Protein AF-A0A836T2Y7-F1 (afdb_monomer)

pLDDT: mean 93.32, std 7.67, range [59.5, 98.62]

Nearest PDB structures (foldseek):
  6cfc-assembly1_A  TM=8.290E-01  e=6.150E-01  Campylobacter jejuni
  8gfq-assembly1_A  TM=8.512E-01  e=1.355E+00  Campylobacter jejuni
  6cf8-assembly1_A  TM=8.116E-01  e=1.836E+00  Campylobacter jejuni

Structure (mmCIF, N/CA/C/O backbone):
data_AF-A0A836T2Y7-F1
#
_entry.id   AF-A0A836T2Y7-F1
#
loop_
_atom_site.group_PDB
_atom_site.id
_atom_site.type_symbol
_atom_site.label_atom_id
_atom_site.label_alt_id
_atom_site.label_comp_id
_atom_site.label_asym_id
_atom_site.label_entity_id
_atom_site.label_seq_id
_atom_site.pdbx_PDB_ins_code
_atom_site.Cartn_x
_atom_site.Cartn_y
_atom_site.Cartn_z
_atom_site.occupancy
_atom_site.B_iso_or_equiv
_atom_site.auth_seq_id
_atom_site.auth_comp_id
_atom_site.auth_asym_id
_atom_site.auth_atom_id
_atom_site.pdbx_PDB_model_num
ATOM 1 N N . MET A 1 1 ? -9.958 9.612 -2.611 1.00 78.31 1 MET A N 1
ATOM 2 C CA . MET A 1 1 ? -9.895 8.327 -1.876 1.00 78.31 1 MET A CA 1
ATOM 3 C C . MET A 1 1 ? -10.941 8.257 -0.774 1.00 78.31 1 MET A C 1
ATOM 5 O O . MET A 1 1 ? -11.871 7.493 -0.939 1.00 78.31 1 MET A O 1
ATOM 9 N N . ALA A 1 2 ? -10.878 9.056 0.300 1.00 76.44 2 ALA A N 1
ATOM 10 C CA . ALA A 1 2 ? -11.940 9.036 1.323 1.00 76.44 2 ALA A CA 1
ATOM 11 C C . ALA A 1 2 ? -13.316 9.466 0.770 1.00 76.44 2 ALA A C 1
ATOM 13 O O . ALA A 1 2 ? -14.330 8.839 1.061 1.00 76.44 2 ALA A O 1
ATOM 14 N N . SER A 1 3 ? -13.328 10.471 -0.109 1.00 79.69 3 SER A N 1
ATOM 15 C CA . SER A 1 3 ? -14.520 10.903 -0.848 1.00 79.69 3 SER A CA 1
ATOM 16 C C . SER A 1 3 ? -15.099 9.829 -1.772 1.00 79.69 3 SER A C 1
ATOM 18 O O . SER A 1 3 ? -16.305 9.798 -1.971 1.00 79.69 3 SER A O 1
ATOM 20 N N . GLU A 1 4 ? -14.257 8.936 -2.305 1.00 84.25 4 GLU A N 1
ATOM 21 C CA . GLU A 1 4 ? -14.658 7.888 -3.258 1.00 84.25 4 GLU A CA 1
ATOM 22 C C . GLU A 1 4 ? -15.466 6.769 -2.583 1.00 84.25 4 GLU A C 1
ATOM 24 O O . GLU A 1 4 ? -16.134 6.004 -3.265 1.00 84.25 4 GLU A O 1
ATOM 29 N N . ILE A 1 5 ? -15.425 6.691 -1.249 1.00 86.19 5 ILE A N 1
ATOM 30 C CA . ILE A 1 5 ? -16.193 5.733 -0.442 1.00 86.19 5 ILE A CA 1
ATOM 31 C C . ILE A 1 5 ? -17.151 6.428 0.538 1.00 86.19 5 ILE A C 1
ATOM 33 O O . ILE A 1 5 ? -17.583 5.819 1.512 1.00 86.19 5 ILE A O 1
ATOM 37 N N . HIS A 1 6 ? -17.440 7.719 0.326 1.00 86.75 6 HIS A N 1
ATOM 38 C CA . HIS A 1 6 ? -18.294 8.540 1.198 1.00 86.75 6 HIS A CA 1
ATOM 39 C C . HIS A 1 6 ? -17.888 8.530 2.687 1.00 86.75 6 HIS A C 1
ATOM 41 O O . HIS A 1 6 ? -18.711 8.740 3.580 1.00 86.75 6 HIS A O 1
ATOM 47 N N . LEU A 1 7 ? -16.601 8.314 2.976 1.00 86.62 7 LEU A N 1
ATOM 48 C CA . LEU A 1 7 ? -16.083 8.296 4.338 1.00 86.62 7 LEU A CA 1
ATOM 49 C C . LEU A 1 7 ? -15.749 9.719 4.789 1.00 86.62 7 LEU A C 1
ATOM 51 O O . LEU A 1 7 ? -14.962 10.422 4.152 1.00 86.62 7 LEU A O 1
ATOM 55 N N . GLN A 1 8 ? -16.316 10.133 5.926 1.00 86.31 8 GLN A N 1
ATOM 56 C CA . GLN A 1 8 ? -16.042 11.447 6.508 1.00 86.31 8 GLN A CA 1
ATOM 57 C C . GLN A 1 8 ? -14.581 11.559 6.958 1.00 86.31 8 GLN A C 1
ATOM 59 O O . GLN A 1 8 ? -14.178 10.995 7.979 1.00 86.31 8 GLN A O 1
ATOM 64 N N . TRP A 1 9 ? -13.802 12.327 6.201 1.00 85.88 9 TRP A N 1
ATOM 65 C CA . TRP A 1 9 ? -12.419 12.657 6.512 1.00 85.88 9 TRP A CA 1
ATOM 66 C C . TRP A 1 9 ? -12.347 13.902 7.398 1.00 85.88 9 TRP A C 1
ATOM 68 O O . TRP A 1 9 ? -12.710 14.994 6.973 1.00 85.88 9 TRP A O 1
ATOM 78 N N . LYS A 1 10 ? -11.843 13.745 8.624 1.00 85.94 10 LYS A N 1
ATOM 79 C CA . LYS A 1 10 ? -11.616 14.831 9.597 1.00 85.94 10 LYS A CA 1
ATOM 80 C C . LYS A 1 10 ? -10.121 15.064 9.862 1.00 85.94 10 LYS A C 1
ATOM 82 O O . LYS A 1 10 ? -9.717 15.379 10.977 1.00 85.94 10 LYS A O 1
ATOM 87 N N . GLY A 1 11 ? -9.278 14.834 8.854 1.00 86.75 11 GLY A N 1
ATOM 88 C CA . GLY A 1 11 ? -7.819 14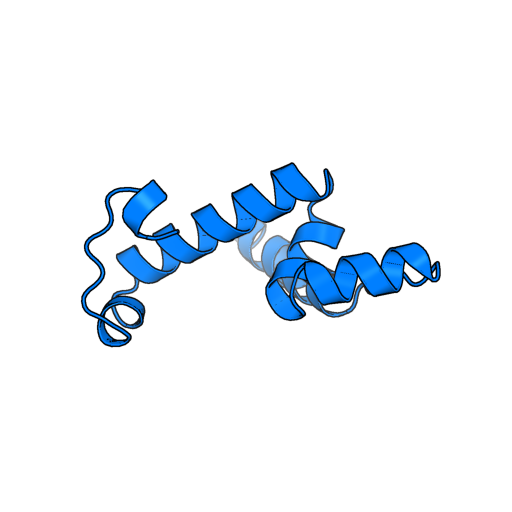.861 9.000 1.00 86.75 11 GLY A CA 1
ATOM 89 C C . GLY A 1 11 ? -7.249 13.574 9.602 1.00 86.75 11 GLY A C 1
ATOM 90 O O . GLY A 1 11 ? -7.937 12.553 9.685 1.00 86.75 11 GLY A O 1
ATOM 91 N N . THR A 1 12 ? -5.985 13.628 10.030 1.00 84.88 12 THR A N 1
ATOM 92 C CA . THR A 1 12 ? -5.190 12.474 10.502 1.00 84.88 12 THR A CA 1
ATOM 93 C C . THR A 1 12 ? -5.846 11.696 11.640 1.00 84.88 12 THR A C 1
ATOM 95 O O . THR A 1 12 ? -5.706 10.479 11.687 1.00 84.88 12 THR A O 1
ATOM 98 N N . HIS A 1 13 ? -6.643 12.353 12.486 1.00 88.31 13 HIS A N 1
ATOM 99 C CA . HIS A 1 13 ? -7.415 11.703 13.550 1.00 88.31 13 HIS A CA 1
ATOM 100 C C . HIS A 1 13 ? -8.337 10.586 13.043 1.00 88.31 13 HIS A C 1
ATOM 102 O O . HIS A 1 13 ? -8.563 9.597 13.733 1.00 88.31 13 HIS A O 1
ATOM 108 N N . THR A 1 14 ? -8.820 10.704 11.805 1.00 86.69 14 THR A N 1
ATOM 109 C CA . THR A 1 14 ? -9.642 9.682 11.137 1.00 86.69 14 THR A CA 1
ATOM 110 C C . THR A 1 14 ? -8.908 8.349 11.006 1.00 86.69 14 THR A C 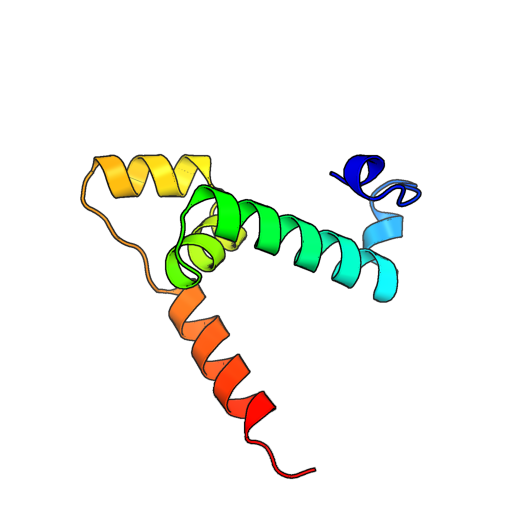1
ATOM 112 O O . THR A 1 14 ? -9.543 7.301 11.011 1.00 86.69 14 THR A O 1
ATOM 115 N N . LEU A 1 15 ? -7.576 8.380 10.898 1.00 90.50 15 LEU A N 1
ATOM 116 C CA . LEU A 1 15 ? -6.748 7.189 10.739 1.00 90.50 15 LEU A CA 1
ATOM 117 C C . LEU A 1 15 ? -6.536 6.424 12.051 1.00 90.50 15 LEU A C 1
ATOM 119 O O . LEU A 1 15 ? -6.109 5.274 11.981 1.00 90.50 15 LEU A O 1
ATOM 123 N N . TYR A 1 16 ? -6.839 7.026 13.207 1.00 93.38 16 TYR A N 1
ATOM 124 C CA . TYR A 1 16 ? -6.791 6.348 14.508 1.00 93.38 16 TYR A CA 1
ATOM 125 C C . TYR A 1 16 ? -8.071 5.568 14.827 1.00 93.38 16 TYR A C 1
ATOM 127 O O . TYR A 1 16 ? -8.056 4.731 15.722 1.00 93.38 16 TYR A O 1
ATOM 135 N N . ASP A 1 17 ? -9.163 5.799 14.091 1.00 94.94 17 ASP A N 1
ATOM 136 C CA . ASP A 1 17 ? -10.354 4.950 14.139 1.00 94.94 17 ASP A CA 1
ATOM 137 C C . ASP A 1 17 ? -10.071 3.650 13.359 1.00 94.94 17 ASP A C 1
ATOM 139 O O . ASP A 1 17 ? -9.900 3.705 12.133 1.00 94.94 17 ASP A O 1
ATOM 143 N N . PRO A 1 18 ? -10.031 2.474 14.018 1.00 95.38 18 PRO A N 1
ATOM 144 C CA . PRO A 1 18 ? -9.664 1.227 13.352 1.00 95.38 18 PRO A CA 1
ATOM 145 C C . PRO A 1 18 ? -10.604 0.861 12.201 1.00 95.38 18 PRO A C 1
ATOM 147 O O . PRO A 1 18 ? -10.147 0.368 11.172 1.00 95.38 18 PRO A O 1
ATOM 150 N N . LYS A 1 19 ? -11.910 1.138 12.329 1.00 94.19 19 LYS A N 1
ATOM 151 C CA . LYS A 1 19 ? -12.895 0.809 11.289 1.00 94.19 19 LYS A CA 1
ATOM 152 C C . LYS A 1 19 ? -12.647 1.648 10.041 1.00 94.19 19 LYS A C 1
ATOM 154 O O . LYS A 1 19 ? -12.620 1.116 8.932 1.00 94.19 19 LYS A O 1
ATOM 159 N N . LYS A 1 20 ? -12.416 2.952 10.216 1.00 93.62 20 LYS A N 1
ATOM 160 C CA . LYS A 1 20 ? -12.136 3.866 9.097 1.00 93.62 20 LYS A 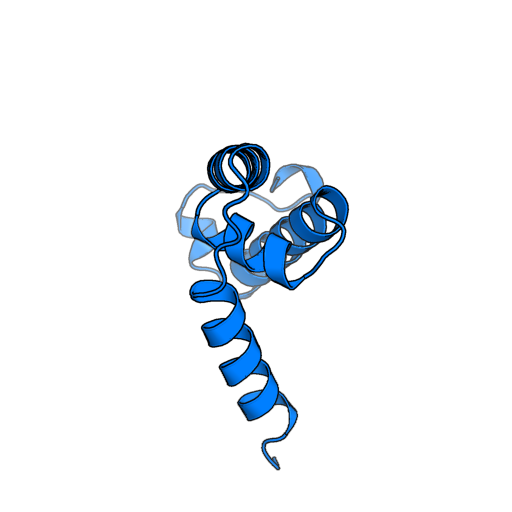CA 1
ATOM 161 C C . LYS A 1 20 ? -10.784 3.581 8.452 1.00 93.62 20 LYS A C 1
ATOM 163 O O . LYS A 1 20 ? -10.684 3.614 7.228 1.00 93.62 20 LYS A O 1
ATOM 168 N N . ASN A 1 21 ? -9.768 3.265 9.254 1.00 94.38 21 ASN A N 1
ATOM 169 C CA . ASN A 1 21 ? -8.441 2.905 8.761 1.00 94.38 21 ASN A CA 1
ATOM 170 C C . ASN A 1 21 ? -8.487 1.638 7.892 1.00 94.38 21 ASN A C 1
ATOM 172 O O . ASN A 1 21 ? -7.989 1.651 6.767 1.00 94.38 21 ASN A O 1
ATOM 176 N N . ILE A 1 22 ? -9.165 0.586 8.371 1.00 95.38 22 ILE A N 1
ATOM 177 C CA . ILE A 1 22 ? -9.341 -0.669 7.628 1.00 95.38 22 ILE A CA 1
ATOM 178 C C . ILE A 1 22 ? -10.099 -0.425 6.320 1.00 95.38 22 ILE A C 1
ATOM 180 O O . ILE A 1 22 ? -9.652 -0.892 5.275 1.00 95.38 22 ILE A O 1
ATOM 184 N N . ALA A 1 23 ? -11.200 0.336 6.347 1.00 94.62 23 ALA A N 1
ATOM 185 C CA . ALA A 1 23 ? -11.980 0.633 5.145 1.00 94.62 23 ALA A CA 1
ATOM 186 C C . ALA A 1 23 ? -11.155 1.386 4.086 1.00 94.62 23 ALA A C 1
ATOM 188 O O . ALA A 1 23 ? -11.132 0.994 2.920 1.00 94.62 23 ALA A O 1
ATOM 189 N N . LEU A 1 24 ? -10.426 2.431 4.493 1.00 95.50 24 LEU A N 1
ATOM 190 C CA . LEU A 1 24 ? -9.550 3.193 3.596 1.00 95.50 24 LEU A CA 1
ATOM 191 C C . LEU A 1 24 ? -8.407 2.333 3.044 1.00 95.50 24 LEU A C 1
ATOM 193 O O . LEU A 1 24 ? -8.127 2.381 1.846 1.00 95.50 24 LEU A O 1
AT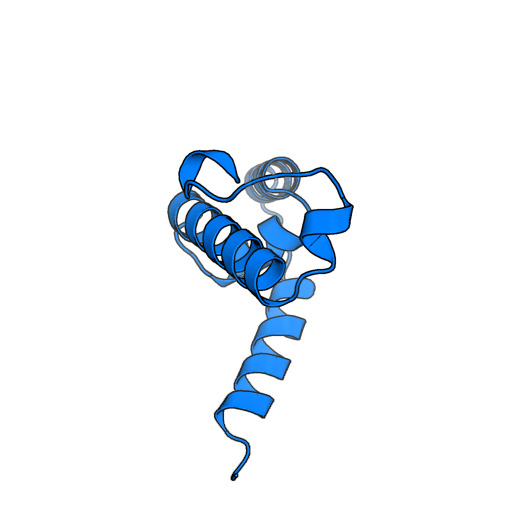OM 197 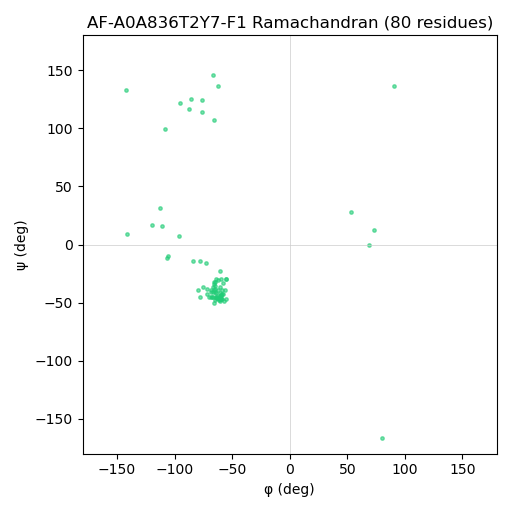N N . GLY A 1 25 ? -7.760 1.543 3.903 1.00 95.81 25 GLY A N 1
ATOM 198 C CA . GLY A 1 25 ? -6.656 0.666 3.519 1.00 95.81 25 GLY A CA 1
ATOM 199 C C . GLY A 1 25 ? -7.091 -0.424 2.540 1.00 95.81 25 GLY A C 1
ATOM 200 O O . GLY A 1 25 ? -6.447 -0.615 1.510 1.00 95.81 25 GLY A O 1
ATOM 201 N N . ALA A 1 26 ? -8.215 -1.092 2.813 1.00 96.81 26 ALA A N 1
ATOM 202 C CA . ALA A 1 26 ? -8.780 -2.113 1.934 1.00 96.81 26 ALA A CA 1
ATOM 203 C C . ALA A 1 26 ? -9.190 -1.527 0.577 1.00 96.81 26 ALA A C 1
ATOM 205 O O . ALA A 1 26 ? -8.846 -2.087 -0.463 1.00 96.81 26 ALA A O 1
ATOM 206 N N . TYR A 1 27 ? -9.847 -0.363 0.581 1.00 97.06 27 TYR A N 1
ATOM 207 C CA . TYR A 1 27 ? -10.217 0.334 -0.647 1.00 97.06 27 TYR A CA 1
ATOM 208 C C . TYR A 1 27 ? -8.988 0.689 -1.491 1.00 97.06 27 TYR A C 1
ATOM 210 O O . TYR A 1 27 ? -8.946 0.420 -2.692 1.00 97.06 27 TYR A O 1
ATOM 218 N N . TYR A 1 28 ? -7.952 1.250 -0.864 1.00 97.81 28 TYR A N 1
ATOM 219 C CA . TYR A 1 28 ? -6.727 1.592 -1.576 1.00 97.81 28 TYR A CA 1
ATOM 220 C C . TYR A 1 28 ? -6.015 0.358 -2.132 1.00 97.81 28 TYR A C 1
ATOM 222 O O . TYR A 1 28 ? -5.564 0.384 -3.277 1.00 97.81 28 TYR A O 1
ATOM 230 N N . LEU A 1 29 ? -5.947 -0.731 -1.360 1.00 98.38 29 LEU A N 1
ATOM 231 C CA . LEU A 1 29 ? -5.386 -1.990 -1.836 1.00 98.38 29 LEU A CA 1
ATOM 232 C C . LEU A 1 29 ? -6.156 -2.511 -3.055 1.00 98.38 29 LEU A C 1
ATOM 234 O O . LEU A 1 29 ? -5.514 -2.892 -4.029 1.00 98.38 29 LEU A O 1
ATOM 238 N N . ASN A 1 30 ? -7.493 -2.458 -3.048 1.00 98.06 30 ASN A N 1
ATOM 239 C CA . ASN A 1 30 ? -8.299 -2.870 -4.199 1.00 98.06 30 ASN A CA 1
ATOM 240 C C . ASN A 1 30 ? -7.957 -2.055 -5.450 1.00 98.06 30 ASN A C 1
ATOM 242 O O . ASN A 1 30 ? -7.660 -2.631 -6.489 1.00 98.06 30 ASN A O 1
ATOM 246 N N . LYS A 1 31 ? -7.859 -0.722 -5.332 1.00 98.25 31 LYS A N 1
ATOM 247 C CA . LYS A 1 31 ? -7.440 0.130 -6.460 1.00 98.2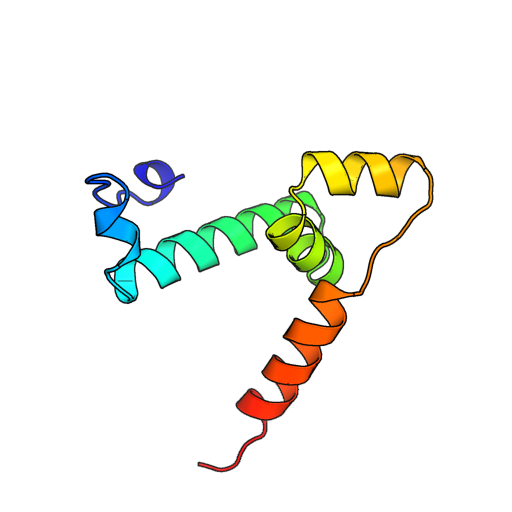5 31 LYS A CA 1
ATOM 248 C C . LYS A 1 31 ? -6.063 -0.241 -7.011 1.00 98.25 31 LYS A C 1
ATOM 250 O O . LYS A 1 31 ? -5.797 -0.050 -8.195 1.00 98.25 31 LYS A O 1
ATOM 255 N N . LEU A 1 32 ? -5.152 -0.708 -6.157 1.00 98.56 32 LEU A N 1
ATOM 256 C CA . LEU A 1 32 ? -3.834 -1.163 -6.593 1.00 98.56 32 LEU A CA 1
ATOM 257 C C . LEU A 1 32 ? -3.898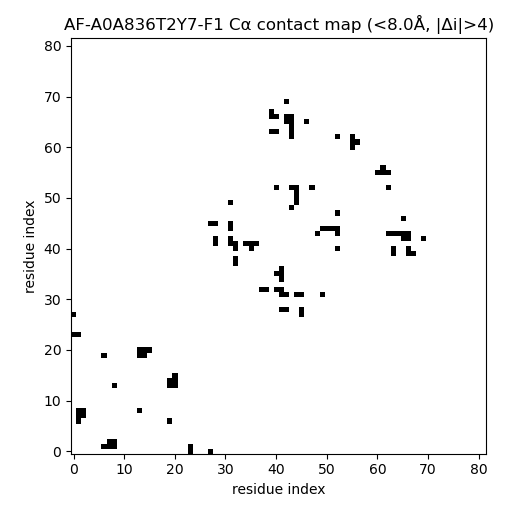 -2.537 -7.263 1.00 98.56 32 LEU A C 1
ATOM 259 O O . LEU A 1 32 ? -3.184 -2.745 -8.240 1.00 98.56 32 LEU A O 1
ATOM 263 N N . VAL A 1 33 ? -4.754 -3.440 -6.786 1.00 98.56 33 VAL A N 1
ATOM 264 C CA . VAL A 1 33 ? -5.023 -4.715 -7.463 1.00 98.56 33 VAL A CA 1
ATOM 265 C C . VAL A 1 33 ? -5.590 -4.455 -8.858 1.00 98.56 33 VAL A C 1
ATOM 267 O O . VAL A 1 33 ? -5.017 -4.952 -9.821 1.00 98.56 33 VAL A O 1
ATOM 270 N N . ASP A 1 34 ? -6.595 -3.586 -8.990 1.00 98.25 34 ASP A N 1
ATOM 271 C CA . ASP A 1 34 ? -7.173 -3.210 -10.290 1.00 98.25 34 ASP A CA 1
ATOM 272 C C . ASP A 1 34 ? -6.119 -2.602 -11.230 1.00 98.25 34 ASP A C 1
ATOM 274 O O . ASP A 1 34 ? -6.089 -2.876 -12.427 1.00 98.25 34 ASP A O 1
ATOM 278 N N . ARG A 1 35 ? -5.210 -1.783 -10.684 1.00 98.06 35 ARG A N 1
ATOM 279 C CA . ARG A 1 35 ? -4.162 -1.108 -11.461 1.00 98.06 35 ARG A CA 1
ATOM 280 C C . ARG A 1 35 ? -3.062 -2.046 -11.960 1.00 98.06 35 ARG A C 1
ATOM 282 O O . ARG A 1 35 ? -2.513 -1.796 -13.030 1.00 98.06 35 ARG A O 1
ATOM 289 N N . PHE A 1 36 ? -2.657 -3.029 -11.159 1.00 97.25 36 PHE A N 1
ATOM 290 C CA . PHE A 1 36 ? -1.498 -3.878 -11.460 1.00 97.25 36 PHE A CA 1
ATOM 291 C C . PHE A 1 36 ? -1.871 -5.302 -11.889 1.00 97.25 36 PHE A C 1
ATOM 293 O O . PHE A 1 36 ? -0.995 -6.020 -12.361 1.00 97.25 36 PHE A O 1
ATOM 300 N N . GLY A 1 37 ? -3.130 -5.718 -11.726 1.00 97.38 37 GLY A N 1
ATOM 301 C CA . GLY A 1 37 ? -3.637 -7.044 -12.098 1.00 97.38 37 GLY A CA 1
ATOM 302 C C . GLY A 1 37 ? -3.100 -8.205 -11.254 1.00 97.38 37 GLY A C 1
ATOM 303 O O . GLY A 1 37 ? -3.464 -9.352 -11.486 1.00 97.38 37 GLY A O 1
ATOM 304 N N . ASP A 1 38 ? -2.238 -7.927 -10.275 1.00 96.62 38 ASP A N 1
ATOM 305 C CA . ASP A 1 38 ? -1.577 -8.927 -9.444 1.00 96.62 38 ASP A CA 1
ATOM 306 C C . ASP A 1 38 ? -1.455 -8.438 -7.997 1.00 96.62 38 ASP A C 1
ATOM 308 O O . ASP A 1 38 ? -1.017 -7.315 -7.718 1.00 96.62 38 ASP A O 1
ATOM 312 N N . LEU A 1 39 ? -1.821 -9.309 -7.054 1.00 97.62 39 LEU A N 1
ATOM 313 C CA . LEU A 1 39 ? -1.803 -8.996 -5.627 1.00 97.62 39 LEU A CA 1
ATOM 314 C C . LEU A 1 39 ? -0.376 -8.764 -5.108 1.00 97.62 39 LEU A C 1
ATOM 316 O O . LEU A 1 39 ? -0.172 -7.928 -4.227 1.00 97.62 39 LEU A O 1
ATOM 320 N N . THR A 1 40 ? 0.623 -9.472 -5.641 1.00 98.00 40 THR A N 1
ATOM 321 C CA . THR A 1 40 ? 2.023 -9.313 -5.218 1.00 98.00 40 THR A CA 1
ATOM 322 C C . THR A 1 40 ? 2.528 -7.915 -5.576 1.00 98.00 40 THR A C 1
ATOM 324 O O . THR A 1 40 ? 3.062 -7.216 -4.713 1.00 98.00 40 THR A O 1
ATOM 327 N N . LEU A 1 41 ? 2.288 -7.462 -6.808 1.00 98.19 41 LEU A N 1
ATOM 328 C CA . LEU A 1 41 ? 2.607 -6.111 -7.266 1.00 98.19 41 LEU A CA 1
ATOM 329 C C . LEU A 1 41 ? 1.790 -5.048 -6.527 1.00 98.19 41 LEU A C 1
ATOM 331 O O 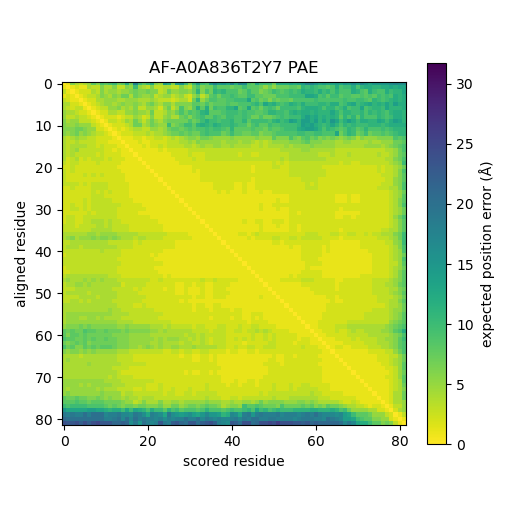. LEU A 1 41 ? 2.350 -4.031 -6.118 1.00 98.19 41 LEU A O 1
ATOM 335 N N . ALA A 1 42 ? 0.501 -5.286 -6.279 1.00 98.56 42 ALA A N 1
ATOM 336 C CA . ALA A 1 42 ? -0.335 -4.372 -5.504 1.00 98.56 42 ALA A CA 1
ATOM 337 C C . ALA A 1 42 ? 0.215 -4.151 -4.085 1.00 98.56 42 ALA A C 1
ATOM 339 O O . ALA A 1 42 ? 0.303 -3.011 -3.628 1.00 98.56 42 ALA A O 1
ATOM 340 N N . LEU A 1 43 ? 0.666 -5.212 -3.407 1.00 98.62 43 LEU A N 1
ATOM 341 C CA . LEU A 1 43 ? 1.288 -5.120 -2.081 1.00 98.62 43 LEU A CA 1
ATOM 342 C C . LEU A 1 43 ? 2.617 -4.350 -2.108 1.00 98.62 43 LEU A C 1
ATOM 344 O O . LEU A 1 43 ? 2.897 -3.567 -1.200 1.00 98.62 43 LEU A O 1
ATOM 348 N N . GLU A 1 44 ? 3.436 -4.522 -3.146 1.00 98.56 44 GLU A N 1
ATOM 349 C CA . GLU A 1 44 ? 4.657 -3.722 -3.304 1.00 98.56 44 GLU A CA 1
ATOM 350 C C . GLU A 1 44 ? 4.344 -2.245 -3.571 1.00 98.56 44 GLU A C 1
ATOM 352 O O . GLU A 1 44 ? 4.980 -1.362 -2.988 1.00 98.56 44 GLU A O 1
ATOM 357 N N . ALA A 1 45 ? 3.335 -1.959 -4.399 1.00 98.44 45 ALA A N 1
ATOM 358 C CA . ALA A 1 45 ? 2.864 -0.603 -4.662 1.00 98.44 45 ALA A CA 1
ATOM 359 C C . ALA A 1 45 ? 2.271 0.054 -3.411 1.00 98.44 45 ALA A C 1
ATOM 361 O O . ALA A 1 45 ? 2.470 1.251 -3.208 1.00 98.44 45 ALA A O 1
ATOM 362 N N . TYR A 1 46 ? 1.587 -0.718 -2.565 1.00 98.12 46 TYR A N 1
ATOM 363 C CA . TYR A 1 46 ? 1.012 -0.240 -1.311 1.00 98.12 46 TYR A CA 1
ATOM 364 C C . TYR A 1 46 ? 2.105 0.293 -0.381 1.00 98.12 46 TYR A C 1
ATOM 366 O O . TYR A 1 46 ? 1.974 1.374 0.185 1.00 98.12 46 TYR A O 1
ATOM 374 N N . ASN A 1 47 ? 3.217 -0.437 -0.271 1.00 98.25 47 ASN A N 1
ATOM 375 C CA . ASN A 1 47 ? 4.329 -0.075 0.604 1.00 98.25 47 ASN A CA 1
ATOM 376 C C . ASN A 1 47 ? 5.252 1.005 0.019 1.00 98.25 47 ASN A C 1
ATOM 378 O O . ASN A 1 47 ? 5.756 1.853 0.747 1.00 98.25 47 ASN A O 1
ATOM 382 N N . GLN A 1 48 ? 5.531 0.956 -1.285 1.00 97.06 48 GLN A N 1
ATOM 383 C CA . GLN A 1 48 ? 6.576 1.788 -1.901 1.00 97.06 48 GLN A CA 1
ATOM 384 C C . GLN A 1 48 ? 6.030 2.953 -2.738 1.00 97.06 48 GLN A C 1
ATOM 386 O O . GLN A 1 48 ? 6.799 3.816 -3.172 1.00 97.06 48 GLN A O 1
ATOM 391 N N . GLY A 1 49 ? 4.723 2.965 -2.989 1.00 97.88 49 GLY A N 1
ATOM 392 C CA . GLY A 1 49 ? 4.043 3.879 -3.895 1.00 97.88 49 GLY A CA 1
ATOM 393 C C . GLY A 1 49 ? 3.956 3.338 -5.335 1.00 97.88 49 GLY A C 1
ATOM 394 O O . GLY A 1 49 ? 4.957 2.870 -5.894 1.00 97.88 49 GLY A O 1
ATOM 395 N N . PRO A 1 50 ? 2.794 3.457 -6.007 1.00 98.06 50 PRO A N 1
ATOM 396 C CA . PRO A 1 50 ? 2.567 2.879 -7.334 1.00 98.06 50 PRO A CA 1
ATOM 397 C C . PRO A 1 50 ? 3.434 3.507 -8.434 1.00 98.06 50 PRO A C 1
ATOM 399 O O . PRO A 1 50 ? 3.858 2.815 -9.361 1.00 98.06 50 PRO A O 1
ATOM 402 N N . SER A 1 51 ? 3.758 4.801 -8.331 1.00 98.19 51 SER A N 1
ATOM 403 C CA . SER A 1 51 ? 4.655 5.480 -9.279 1.00 98.19 51 SER A CA 1
ATOM 404 C C . SER A 1 51 ? 6.081 4.926 -9.208 1.00 98.19 51 SER A C 1
ATOM 406 O O . SER A 1 51 ? 6.731 4.734 -10.239 1.00 98.19 51 SER A O 1
ATOM 408 N N . ARG A 1 52 ? 6.559 4.613 -7.995 1.00 97.88 52 ARG A N 1
ATOM 409 C CA . ARG A 1 52 ? 7.883 4.021 -7.776 1.00 97.88 52 ARG A CA 1
ATOM 410 C C . ARG A 1 52 ? 7.938 2.596 -8.313 1.00 97.88 52 ARG A C 1
ATOM 412 O O . ARG A 1 52 ? 8.883 2.279 -9.033 1.00 97.88 52 ARG A O 1
ATOM 419 N N . LEU A 1 53 ? 6.912 1.786 -8.037 1.00 98.06 53 LEU A N 1
ATOM 420 C CA . LEU A 1 53 ? 6.814 0.435 -8.591 1.00 98.06 53 LEU A CA 1
ATOM 421 C C . LEU A 1 53 ? 6.769 0.462 -10.123 1.00 98.06 53 LEU A C 1
ATOM 423 O O . LEU A 1 53 ? 7.537 -0.244 -10.764 1.00 98.06 53 LEU A O 1
ATOM 427 N N . SER A 1 54 ? 5.962 1.343 -10.721 1.00 98.00 54 SER A N 1
ATOM 428 C CA . SER A 1 54 ? 5.883 1.480 -12.184 1.00 98.00 54 SER A CA 1
ATOM 429 C C . SER A 1 54 ? 7.254 1.779 -12.808 1.00 98.00 54 SER A C 1
ATOM 431 O O . SER A 1 54 ? 7.598 1.243 -13.858 1.00 98.00 54 SER A O 1
ATOM 433 N N . ARG A 1 55 ? 8.078 2.610 -12.152 1.00 98.19 55 ARG A N 1
ATOM 434 C CA . ARG A 1 55 ? 9.450 2.896 -12.601 1.00 98.19 55 ARG A CA 1
ATOM 435 C C . ARG A 1 55 ? 10.366 1.675 -12.506 1.00 98.19 55 ARG A C 1
ATOM 437 O O . ARG A 1 55 ? 11.238 1.530 -13.354 1.00 98.19 55 ARG A O 1
ATOM 444 N N . PHE A 1 56 ? 10.201 0.838 -11.488 1.00 97.19 56 PHE A N 1
ATOM 445 C CA . PHE A 1 56 ? 10.962 -0.402 -11.346 1.00 97.19 56 PHE A CA 1
ATOM 446 C C . PHE A 1 56 ? 10.601 -1.425 -12.417 1.00 97.19 56 PHE A C 1
ATOM 448 O O . PHE A 1 56 ? 11.504 -1.938 -13.072 1.00 97.19 56 PHE A O 1
ATOM 455 N N . LEU A 1 57 ? 9.307 -1.618 -12.675 1.00 96.94 57 LEU A N 1
ATOM 456 C CA . LEU A 1 57 ? 8.835 -2.536 -13.710 1.00 96.94 57 LEU A CA 1
ATOM 457 C C . LEU A 1 57 ? 9.341 -2.132 -15.101 1.00 96.94 57 LEU A C 1
ATOM 459 O O . LEU A 1 57 ? 9.849 -2.976 -15.829 1.00 96.94 57 LEU A O 1
ATOM 463 N N . ARG A 1 58 ? 9.338 -0.830 -15.432 1.00 97.75 58 ARG A N 1
ATOM 464 C CA . ARG A 1 58 ? 9.944 -0.322 -16.682 1.00 97.75 58 ARG A CA 1
ATOM 465 C C . ARG A 1 58 ? 11.446 -0.599 -16.810 1.00 97.75 58 ARG A C 1
ATOM 467 O O . ARG A 1 58 ? 11.965 -0.592 -17.916 1.00 97.75 58 ARG A O 1
ATOM 474 N N . LYS A 1 59 ? 12.147 -0.806 -15.692 1.00 97.75 59 LYS A N 1
ATOM 475 C CA . LYS A 1 59 ? 13.573 -1.164 -15.649 1.00 97.75 59 LYS A CA 1
ATOM 476 C C . LYS A 1 59 ? 13.804 -2.677 -15.516 1.00 97.75 59 LYS A C 1
ATOM 478 O O . LYS A 1 59 ? 14.934 -3.083 -15.275 1.00 97.75 59 LYS A O 1
ATOM 483 N N . GLY A 1 60 ? 12.754 -3.500 -15.600 1.00 96.94 60 GLY A N 1
ATOM 484 C CA . GLY A 1 60 ? 12.838 -4.954 -15.423 1.00 96.94 60 GLY A CA 1
ATOM 485 C C . GLY A 1 60 ? 13.062 -5.411 -13.976 1.00 96.94 60 GLY A C 1
ATOM 486 O O . GLY A 1 60 ? 13.362 -6.577 -13.742 1.00 96.94 60 GLY A O 1
ATOM 487 N N . TYR A 1 61 ? 12.919 -4.522 -12.987 1.00 96.44 61 TYR A N 1
ATOM 488 C CA . TYR A 1 61 ? 13.081 -4.868 -11.575 1.00 96.44 61 TYR A CA 1
ATOM 489 C C . TYR A 1 61 ? 11.731 -5.187 -10.924 1.00 96.44 61 TYR A C 1
ATOM 491 O O . TYR A 1 61 ? 10.844 -4.333 -10.869 1.00 96.44 61 TYR A O 1
ATOM 499 N N . LEU A 1 62 ? 11.601 -6.398 -10.376 1.00 94.81 62 LEU A N 1
ATOM 500 C CA . LEU A 1 62 ? 10.420 -6.848 -9.640 1.00 94.81 62 LEU A CA 1
ATOM 501 C C . LEU A 1 62 ? 10.734 -6.950 -8.136 1.00 94.81 62 LEU A C 1
ATOM 503 O O . LEU A 1 62 ? 11.314 -7.950 -7.699 1.00 94.81 62 LEU A O 1
ATOM 507 N N . PRO A 1 63 ? 10.367 -5.948 -7.313 1.00 94.25 63 PRO A N 1
ATOM 508 C CA . PRO A 1 63 ? 10.493 -6.072 -5.866 1.00 94.25 63 PRO A CA 1
ATOM 509 C C . PRO A 1 63 ? 9.531 -7.146 -5.341 1.00 94.25 63 PRO A C 1
ATOM 511 O O . PRO A 1 63 ? 8.437 -7.319 -5.865 1.00 94.25 63 PRO A O 1
ATOM 514 N N . GLN A 1 64 ? 9.934 -7.868 -4.293 1.00 95.69 64 GLN A N 1
ATOM 515 C CA . GLN A 1 64 ? 9.087 -8.894 -3.658 1.00 95.69 64 GLN A CA 1
ATOM 516 C C . GLN A 1 64 ? 9.220 -8.929 -2.126 1.00 95.69 64 GLN A C 1
ATOM 518 O O . GLN A 1 64 ? 8.783 -9.875 -1.472 1.00 95.69 64 GLN A O 1
ATOM 523 N N . ARG A 1 65 ? 9.900 -7.952 -1.513 1.00 97.44 65 ARG A N 1
ATOM 524 C CA . ARG A 1 65 ? 10.225 -8.009 -0.079 1.00 97.44 65 ARG A CA 1
ATOM 525 C C . ARG A 1 65 ? 8.980 -7.830 0.791 1.00 97.44 65 ARG A C 1
ATOM 527 O O . ARG A 1 65 ? 8.813 -8.558 1.771 1.00 97.44 65 ARG A O 1
ATOM 534 N N . TYR A 1 66 ? 8.136 -6.854 0.467 1.00 98.12 66 TYR A N 1
ATOM 535 C CA . TYR A 1 66 ? 6.980 -6.514 1.293 1.00 98.12 66 TYR A CA 1
ATOM 536 C C . TYR A 1 66 ? 5.842 -7.511 1.084 1.00 98.12 66 TYR A C 1
ATOM 538 O O . TYR A 1 66 ? 5.300 -8.049 2.048 1.00 98.12 66 TYR A O 1
ATOM 546 N N . SER A 1 67 ? 5.558 -7.841 -0.172 1.00 98.12 67 SER A N 1
ATOM 547 C CA . SER A 1 67 ? 4.578 -8.853 -0.563 1.00 98.12 67 SER A CA 1
ATOM 548 C C . SER A 1 67 ? 4.866 -10.214 0.083 1.00 98.12 67 SER A C 1
ATOM 550 O O . SER A 1 67 ? 3.981 -10.783 0.723 1.00 98.12 67 SER A O 1
ATOM 552 N N . LYS A 1 68 ? 6.120 -10.697 0.054 1.00 98.38 68 LYS A N 1
ATOM 553 C CA . LYS A 1 68 ? 6.520 -11.934 0.757 1.00 98.38 68 LYS A CA 1
ATOM 554 C C . LYS A 1 68 ? 6.241 -11.868 2.259 1.00 98.38 68 LYS A C 1
ATOM 556 O O . LYS A 1 68 ? 5.740 -12.842 2.826 1.00 98.38 68 LYS A O 1
ATOM 561 N N . LYS A 1 69 ? 6.529 -10.733 2.912 1.00 98.25 69 LYS A N 1
ATOM 562 C CA . LYS A 1 69 ? 6.257 -10.532 4.347 1.00 98.25 69 LYS A CA 1
ATOM 563 C C . LYS A 1 69 ? 4.757 -10.587 4.648 1.00 98.25 69 LYS A C 1
ATOM 565 O O . LYS A 1 69 ? 4.361 -11.257 5.603 1.00 98.25 69 LYS A O 1
ATOM 570 N N . VAL A 1 70 ? 3.929 -9.908 3.854 1.00 97.88 70 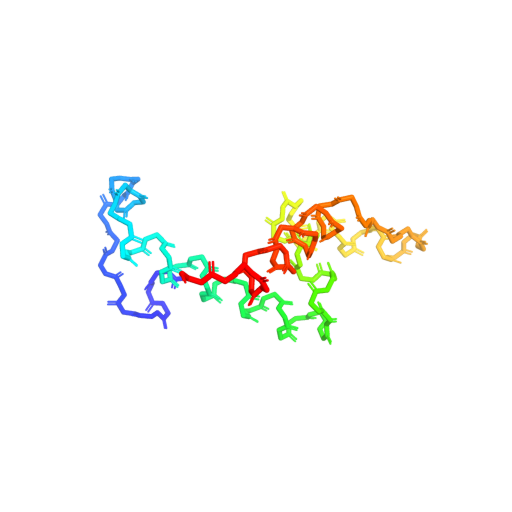VAL A N 1
ATOM 571 C CA . VAL A 1 70 ? 2.471 -9.881 4.048 1.00 97.88 70 VAL A CA 1
ATOM 572 C C . VAL A 1 70 ? 1.871 -11.263 3.813 1.00 97.88 70 VAL A C 1
ATOM 574 O O . VAL A 1 70 ? 1.190 -11.783 4.692 1.00 97.88 70 VAL A O 1
ATOM 577 N N . LEU A 1 71 ? 2.194 -11.914 2.694 1.00 96.94 71 LEU A N 1
ATOM 578 C CA . LEU A 1 71 ? 1.644 -13.228 2.353 1.00 96.94 71 LEU A CA 1
ATOM 579 C C . LEU A 1 71 ? 2.079 -14.321 3.340 1.00 96.94 71 LEU A C 1
ATOM 581 O O . LEU A 1 71 ? 1.300 -15.227 3.635 1.00 96.94 71 LEU A O 1
ATOM 585 N N . LYS A 1 72 ? 3.290 -14.224 3.910 1.00 96.75 72 LYS A N 1
ATOM 586 C CA . LYS A 1 72 ? 3.719 -15.102 5.011 1.00 96.75 72 LYS A CA 1
ATOM 587 C C . LYS A 1 72 ? 2.816 -14.946 6.240 1.00 96.75 72 LYS A C 1
ATOM 589 O O . LYS A 1 72 ? 2.384 -15.951 6.797 1.00 96.75 72 LYS A O 1
ATOM 594 N N . ASN A 1 73 ? 2.521 -13.712 6.654 1.00 96.25 73 ASN A N 1
ATOM 595 C CA . ASN A 1 73 ? 1.642 -13.456 7.799 1.00 96.25 73 ASN A CA 1
ATOM 596 C C . ASN A 1 73 ? 0.191 -13.849 7.515 1.00 96.25 73 ASN A C 1
ATOM 598 O O . ASN A 1 73 ? -0.437 -14.465 8.369 1.00 96.25 73 ASN A O 1
ATOM 602 N N . TYR A 1 74 ? -0.310 -13.558 6.313 1.00 94.75 74 TYR A N 1
ATOM 603 C CA . TYR A 1 74 ? -1.652 -13.940 5.883 1.00 94.75 74 TYR A CA 1
ATOM 604 C C . TYR A 1 74 ? -1.867 -15.452 5.976 1.00 94.75 74 TYR A C 1
ATOM 606 O O . TYR A 1 74 ? -2.833 -15.888 6.590 1.00 94.75 74 TYR A O 1
ATOM 614 N N . ARG A 1 75 ? -0.934 -16.258 5.444 1.00 94.50 75 ARG A N 1
ATOM 615 C CA . ARG A 1 75 ? -1.005 -17.722 5.567 1.00 94.50 75 ARG A CA 1
ATOM 616 C C . ARG A 1 75 ? -1.008 -18.164 7.028 1.00 94.50 75 ARG A C 1
ATOM 618 O O . ARG A 1 75 ? -1.809 -19.007 7.399 1.00 94.50 75 ARG A O 1
ATOM 625 N N . ARG A 1 76 ? -0.157 -17.567 7.868 1.00 92.94 76 ARG A N 1
ATOM 626 C CA . ARG A 1 76 ? -0.110 -17.900 9.297 1.00 92.94 76 ARG A CA 1
ATOM 627 C C . ARG A 1 76 ? -1.448 -17.632 9.993 1.00 92.94 76 ARG A C 1
ATOM 629 O O . ARG A 1 76 ? -1.903 -18.489 10.725 1.00 92.94 76 ARG A O 1
ATOM 636 N N . ILE A 1 77 ? -2.063 -16.474 9.756 1.00 93.44 77 ILE A N 1
ATOM 637 C CA . ILE A 1 77 ? -3.328 -16.085 10.403 1.00 93.44 77 ILE A CA 1
ATOM 638 C C . ILE A 1 77 ? -4.502 -16.900 9.850 1.00 93.44 77 ILE A C 1
ATOM 640 O O . ILE A 1 77 ? -5.335 -17.367 10.613 1.00 93.44 77 ILE A O 1
ATOM 644 N N . ARG A 1 78 ? -4.562 -17.111 8.529 1.00 90.19 78 ARG A N 1
ATOM 645 C CA . ARG A 1 78 ? -5.656 -17.851 7.879 1.00 90.19 78 ARG A CA 1
ATOM 646 C C . ARG A 1 78 ? -5.726 -19.321 8.299 1.00 90.19 78 ARG A C 1
ATOM 648 O O . ARG A 1 78 ? -6.805 -19.898 8.265 1.00 90.19 78 ARG A O 1
ATOM 655 N N . PHE A 1 79 ? -4.588 -19.920 8.641 1.00 85.12 79 PHE A N 1
ATOM 656 C CA . PHE A 1 79 ? -4.486 -21.332 9.014 1.00 85.12 79 PHE A CA 1
ATOM 657 C C . PHE A 1 79 ? -4.148 -21.537 10.497 1.00 85.12 79 PHE A C 1
ATOM 659 O O . PHE A 1 79 ? -3.728 -22.626 10.881 1.00 85.12 79 PHE A O 1
ATOM 666 N N . GLN A 1 80 ? -4.306 -20.507 11.333 1.00 75.44 80 GLN A N 1
ATOM 667 C CA . GLN A 1 80 ? -4.271 -20.685 12.782 1.00 75.44 80 GLN A CA 1
ATOM 668 C C . GLN A 1 80 ? -5.605 -21.299 13.237 1.00 75.44 80 GLN A C 1
ATOM 670 O O . GLN A 1 80 ? -6.649 -20.728 12.916 1.00 75.44 80 GLN A O 1
ATOM 675 N N . PRO A 1 81 ? -5.598 -22.447 13.942 1.00 60.66 81 PRO A N 1
ATOM 676 C CA . PRO A 1 81 ? -6.800 -22.939 14.601 1.00 60.66 81 PRO A CA 1
ATOM 677 C C . PRO A 1 81 ? -7.235 -21.921 15.664 1.00 60.66 81 PRO A C 1
ATOM 679 O O . PRO A 1 81 ? -6.384 -21.354 16.355 1.00 60.66 81 PRO A O 1
ATOM 682 N N . ILE A 1 82 ? -8.544 -21.658 15.715 1.00 59.50 82 ILE A N 1
ATOM 683 C CA . ILE A 1 82 ? -9.191 -20.797 16.717 1.00 59.50 82 ILE A CA 1
ATOM 684 C C . ILE A 1 82 ? -9.247 -21.547 18.045 1.00 59.50 82 ILE A C 1
ATOM 686 O O . ILE A 1 82 ? -9.592 -22.751 18.003 1.00 59.50 82 ILE A O 1
#

Radius of gyration: 14.78 Å; Cα contacts (8 Å, |Δi|>4): 59; chains: 1; bounding box: 32×38×33 Å

Mean predicted aligned error: 4.03 Å

Solvent-accessible surface area (backbone atoms only — not comparable to full-atom values): 4811 Å² total; per-residue (Å²): 109,53,73,78,70,74,44,88,77,74,60,75,67,41,60,73,38,65,69,54,33,50,52,53,51,53,52,52,48,49,57,30,26,72,73,61,75,32,67,56,59,17,41,37,20,69,75,65,34,55,71,55,45,55,57,31,52,78,70,76,46,80,84,56,72,58,25,53,54,49,54,54,52,50,53,52,61,76,70,48,84,131

Secondary structure (DSSP, 8-state):
-TGGGT----SGGGGGSHHHHHHHHHHHHHHHHHHHSSHHHHHHHHHH-HHHHHHHHHTT----HHHHHHHHHHHHHHT---

Foldseek 3Di:
DCVVVVHDDPDPVLCVPPVSVVVVLVVQLVVLCVVPVDSQLSQVCSVPNNVVSVVCVVVVHDDRPRSVVVVVVVVVVVPDDD

Sequence (82 aa):
MASEIHLQWKGTHTLYDPKKNIALGAYYLNKLVDRFGDLTLALEAYNQGPSRLSRFLRKGYLPQRYSKKVLKNYRRIRFQPI